Protein AF-A0A392MZT5-F1 (afdb_monomer)

InterPro domains:
  IPR001944 Glycoside hydrolase, family 35 [PR00742] (22-37)
  IPR001944 Glycoside hydrolase, family 35 [PR00742] (59-74)
  IPR001944 Glycoside hydrolase, family 35 [PR00742] (79-95)
  IPR001944 Glycoside hydrolase, family 35 [PTHR23421] (1-133)
  IPR017853 Glycoside hydrolase superfamily [SSF51445] (4-116)
  IPR031330 Glycoside hydrolase 35, catalytic domain [PF01301] (1-111)

Foldseek 3Di:
DDADADCACLPPDDPDPPDAHEYAENQQWDFAFQVGDGTGDDLVSSLVRVVSNLLQRHDYHQYPPQAQAAQDDDPRDDVRGDRARQSNHCQGNVRHGDPPNVVVVVVSVVVCVVCVVVSVPDHRDDDDPDPVPPDPPDD

Structure (mmCIF, N/CA/C/O backbone):
data_AF-A0A392MZT5-F1
#
_entry.id   AF-A0A392MZT5-F1
#
loop_
_atom_site.group_PDB
_atom_site.id
_atom_site.type_symbol
_atom_site.label_atom_id
_atom_site.label_alt_id
_atom_site.label_comp_id
_atom_site.label_asym_id
_atom_site.label_entity_id
_atom_site.label_seq_id
_atom_site.pdbx_PDB_ins_code
_atom_site.Cartn_x
_atom_site.Cartn_y
_atom_site.Cartn_z
_atom_site.occupancy
_atom_site.B_iso_or_equiv
_atom_site.auth_seq_id
_atom_site.auth_comp_id
_atom_site.auth_asym_id
_atom_site.auth_atom_id
_atom_site.pdbx_PDB_model_num
ATOM 1 N N . ILE A 1 1 ? -17.662 7.335 -0.621 1.00 93.75 1 ILE A N 1
ATOM 2 C CA . ILE A 1 1 ? -17.019 7.651 0.683 1.00 93.75 1 ILE A CA 1
ATOM 3 C C . ILE A 1 1 ? -15.696 8.334 0.347 1.00 93.75 1 ILE A C 1
ATOM 5 O O . ILE A 1 1 ? -15.072 7.868 -0.593 1.00 93.75 1 ILE A O 1
ATOM 9 N N . ASN A 1 2 ? -15.322 9.461 0.970 1.00 98.12 2 ASN A N 1
ATOM 10 C CA . ASN A 1 2 ? -14.000 10.053 0.711 1.00 98.12 2 ASN A CA 1
ATOM 11 C C . ASN A 1 2 ? -12.936 9.263 1.478 1.00 98.12 2 ASN A C 1
ATOM 13 O O . ASN A 1 2 ? -13.205 8.796 2.584 1.00 98.12 2 ASN A O 1
ATOM 17 N N . THR A 1 3 ? -11.758 9.117 0.885 1.00 98.69 3 THR A N 1
ATOM 18 C CA . THR A 1 3 ? -10.682 8.260 1.391 1.00 98.69 3 THR A CA 1
ATOM 19 C C . THR A 1 3 ? -9.376 9.043 1.482 1.00 98.69 3 THR A C 1
ATOM 21 O O . THR A 1 3 ? -9.321 10.220 1.119 1.00 98.69 3 THR A O 1
ATOM 24 N N . CYS A 1 4 ? -8.338 8.397 2.004 1.00 98.75 4 CYS A N 1
ATOM 25 C CA . CYS A 1 4 ? -7.000 8.959 2.118 1.00 98.75 4 CYS A CA 1
ATOM 26 C C . CYS A 1 4 ? -5.984 8.154 1.307 1.00 98.75 4 CYS A C 1
ATOM 28 O O . CYS A 1 4 ? -6.091 6.930 1.219 1.00 98.75 4 CYS A O 1
ATOM 30 N N . ASN A 1 5 ? -4.988 8.857 0.770 1.00 98.81 5 ASN A N 1
ATOM 31 C CA . ASN A 1 5 ? -3.823 8.323 0.072 1.00 98.81 5 ASN A CA 1
ATOM 32 C C . ASN A 1 5 ? -2.563 8.927 0.700 1.00 98.81 5 ASN A C 1
ATOM 34 O O . ASN A 1 5 ? -2.585 10.087 1.119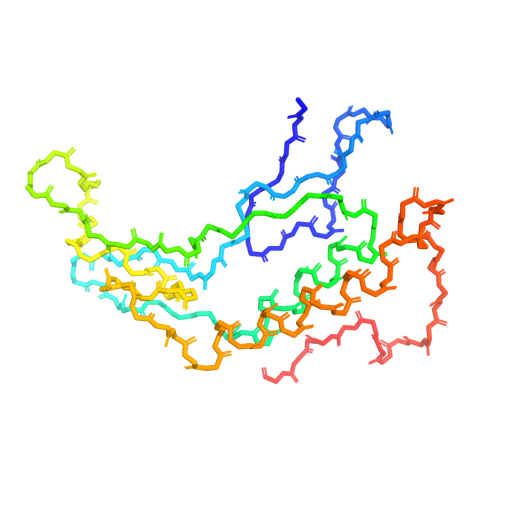 1.00 98.81 5 ASN A O 1
ATOM 38 N N . GLY A 1 6 ? -1.470 8.170 0.756 1.00 98.50 6 GLY A N 1
ATOM 39 C CA . GLY A 1 6 ? -0.200 8.684 1.258 1.00 98.50 6 GLY A CA 1
ATOM 40 C C . GLY A 1 6 ? 0.669 7.635 1.938 1.00 98.50 6 GLY A C 1
ATOM 41 O O . GLY A 1 6 ? 0.339 6.451 2.002 1.00 98.50 6 GLY A O 1
ATOM 42 N N . PHE A 1 7 ? 1.778 8.089 2.521 1.00 98.56 7 PHE A N 1
ATOM 43 C CA . PHE A 1 7 ? 2.593 7.256 3.411 1.00 98.56 7 PHE A CA 1
ATOM 44 C C . PHE A 1 7 ? 1.917 7.006 4.766 1.00 98.56 7 PHE A C 1
ATOM 46 O O . PHE A 1 7 ? 2.139 5.953 5.369 1.00 98.56 7 PHE A O 1
ATOM 53 N N . TYR A 1 8 ? 1.086 7.952 5.215 1.00 98.62 8 TYR A N 1
ATOM 54 C CA . TYR A 1 8 ? 0.388 7.948 6.498 1.00 98.62 8 TYR A CA 1
ATOM 55 C C . TYR A 1 8 ? -1.018 8.532 6.343 1.00 98.62 8 TYR A C 1
ATOM 57 O O . TYR A 1 8 ? -1.176 9.614 5.783 1.00 98.62 8 TYR A O 1
ATOM 65 N N . CYS A 1 9 ? -2.020 7.851 6.901 1.00 98.31 9 CYS A N 1
ATOM 66 C CA . CYS A 1 9 ? -3.414 8.310 6.929 1.00 98.31 9 CYS A CA 1
ATOM 67 C C . CYS A 1 9 ? -4.042 8.231 8.331 1.00 98.31 9 CYS A C 1
ATOM 69 O O . CYS A 1 9 ? -5.256 8.317 8.477 1.00 98.31 9 CYS A O 1
ATOM 71 N N . ASP A 1 10 ? -3.238 8.091 9.388 1.00 96.31 10 ASP A N 1
ATOM 72 C CA . ASP A 1 10 ? -3.710 7.903 10.769 1.00 96.31 10 ASP A CA 1
ATOM 73 C C . ASP A 1 10 ? -4.443 9.119 11.365 1.00 96.31 10 ASP A C 1
ATOM 75 O O . ASP A 1 10 ? -5.123 9.004 12.383 1.00 96.31 10 ASP A O 1
ATOM 79 N N . LYS A 1 11 ? -4.295 10.290 10.738 1.00 96.50 11 LYS A N 1
ATOM 80 C CA . LYS A 1 11 ? -4.979 11.539 11.110 1.00 96.50 11 LYS A CA 1
ATOM 81 C C . LYS A 1 11 ? -6.169 11.873 10.209 1.00 96.50 11 LYS A C 1
ATOM 83 O O . LYS A 1 11 ? -6.823 12.888 10.433 1.00 96.50 11 LYS A O 1
ATOM 88 N N . PHE A 1 12 ? -6.417 11.080 9.169 1.00 97.75 12 PHE A N 1
ATOM 89 C CA . PHE A 1 12 ? -7.521 11.326 8.253 1.00 97.75 12 PHE A CA 1
ATOM 90 C C . PHE A 1 12 ? -8.861 11.050 8.935 1.00 97.75 12 PHE A C 1
ATOM 92 O O . PHE A 1 12 ? -9.022 10.047 9.628 1.00 97.75 12 PHE A O 1
ATOM 99 N N . THR A 1 13 ? -9.839 11.916 8.682 1.00 96.88 13 THR A N 1
ATOM 100 C CA . THR A 1 13 ? -11.232 11.716 9.078 1.00 96.88 13 THR A CA 1
ATOM 101 C C . THR A 1 13 ? -12.138 11.844 7.851 1.00 96.88 13 THR A C 1
ATOM 103 O O . THR A 1 13 ? -11.928 12.716 6.998 1.00 96.88 13 THR A O 1
ATOM 106 N N . PRO A 1 14 ? -13.147 10.969 7.703 1.00 97.75 14 PRO A N 1
ATOM 107 C CA . PRO A 1 14 ? -14.083 11.064 6.596 1.00 97.75 14 PRO A CA 1
ATOM 108 C C . PRO A 1 14 ? -14.941 12.325 6.733 1.00 97.75 14 PRO A C 1
ATOM 110 O O . PRO A 1 14 ? -15.154 12.860 7.818 1.00 97.75 14 PRO A O 1
ATOM 113 N N . ASN A 1 15 ? -15.501 12.796 5.621 1.00 97.94 15 ASN A N 1
ATOM 114 C CA . ASN A 1 15 ? -16.233 14.064 5.583 1.00 97.94 15 ASN A CA 1
ATOM 115 C C . ASN A 1 15 ? -17.594 14.038 6.303 1.00 97.94 15 ASN A C 1
ATOM 117 O O . ASN A 1 15 ? -18.302 15.047 6.317 1.00 97.94 15 ASN A O 1
ATOM 121 N N . ARG A 1 16 ? -17.991 12.886 6.858 1.00 97.94 16 ARG A N 1
ATOM 122 C CA . ARG A 1 16 ? -19.204 12.683 7.656 1.00 97.94 16 ARG A CA 1
ATOM 123 C C . ARG A 1 16 ? -18.938 11.612 8.726 1.00 97.94 16 ARG A C 1
ATOM 125 O O . ARG A 1 16 ? -18.287 10.623 8.397 1.00 97.94 16 ARG A O 1
ATOM 132 N N . PRO A 1 17 ? -19.491 11.750 9.946 1.00 95.75 17 PRO A N 1
ATOM 133 C CA . PRO A 1 17 ? -19.194 10.859 11.076 1.00 95.75 17 PRO A CA 1
ATOM 134 C C . PRO A 1 17 ? -19.729 9.427 10.918 1.00 95.75 17 PRO A C 1
ATOM 136 O O . PRO A 1 17 ? -19.217 8.514 11.544 1.00 95.75 17 PRO A O 1
ATOM 139 N N . TYR A 1 18 ? -20.733 9.207 10.066 1.00 96.25 18 TYR A N 1
ATOM 140 C CA . TYR A 1 18 ? -21.310 7.882 9.794 1.00 96.25 18 TYR A CA 1
ATOM 141 C C . TYR A 1 18 ? -20.598 7.119 8.662 1.00 96.25 18 TYR A C 1
ATOM 143 O O . TYR A 1 18 ? -21.083 6.084 8.209 1.00 96.25 18 TYR A O 1
ATOM 151 N N . LYS A 1 19 ? -19.498 7.658 8.122 1.00 98.12 19 LYS A N 1
ATOM 152 C CA . LYS A 1 19 ? -18.705 6.998 7.078 1.00 98.12 19 LYS A CA 1
ATOM 153 C C . LYS A 1 19 ? -17.480 6.331 7.708 1.00 98.12 19 LYS A C 1
ATOM 155 O O . LYS A 1 19 ? -16.907 6.907 8.626 1.00 98.12 19 LYS A O 1
ATOM 160 N N . PRO A 1 20 ? -17.037 5.174 7.193 1.00 97.62 20 PRO A N 1
ATOM 161 C CA . PRO A 1 20 ? -15.819 4.537 7.672 1.00 97.62 20 PRO A CA 1
ATOM 162 C C . PRO A 1 20 ? -14.567 5.316 7.248 1.00 97.62 20 PRO A C 1
ATOM 164 O O . PRO A 1 20 ? -14.526 5.931 6.178 1.00 97.62 20 PRO A O 1
ATOM 167 N N . THR A 1 21 ? -13.519 5.234 8.066 1.00 98.06 21 THR A N 1
ATOM 168 C CA . THR A 1 21 ? -12.179 5.738 7.741 1.00 98.06 21 THR A CA 1
ATOM 169 C C . THR A 1 21 ? -11.445 4.719 6.866 1.00 98.06 21 THR A C 1
ATOM 171 O O . THR A 1 21 ? -11.168 3.601 7.307 1.00 98.06 21 THR A O 1
ATOM 174 N N . MET A 1 22 ? -11.120 5.103 5.628 1.00 98.69 22 MET A N 1
ATOM 175 C CA . MET A 1 22 ? -10.536 4.218 4.611 1.00 98.69 22 MET A CA 1
ATOM 176 C C . MET A 1 22 ? -9.254 4.808 4.007 1.00 98.69 22 MET A C 1
ATOM 178 O O . MET A 1 22 ? -9.228 5.975 3.608 1.00 98.69 22 MET A O 1
ATOM 182 N N . TRP A 1 23 ? -8.219 3.977 3.888 1.00 98.81 23 TRP A N 1
ATOM 183 C CA . TRP A 1 23 ? -6.929 4.295 3.279 1.00 98.81 23 TRP A CA 1
ATOM 184 C C . TRP A 1 23 ? -6.770 3.517 1.967 1.00 98.81 23 TRP A C 1
ATOM 186 O O . TRP A 1 23 ? -6.523 2.312 1.964 1.00 98.81 23 TRP A O 1
ATOM 196 N N . THR A 1 24 ? -6.965 4.206 0.844 1.00 98.88 24 THR A N 1
ATOM 197 C CA . THR A 1 24 ? -6.999 3.604 -0.498 1.00 98.88 24 THR A CA 1
ATOM 198 C C . THR A 1 24 ? -5.621 3.386 -1.105 1.00 98.88 24 THR A C 1
ATOM 200 O O . THR A 1 24 ? -5.460 2.473 -1.909 1.00 98.88 24 THR A O 1
ATOM 203 N N . GLU A 1 25 ? -4.618 4.159 -0.692 1.00 98.88 25 GLU A N 1
ATOM 204 C CA . GLU A 1 25 ? -3.245 4.000 -1.173 1.00 98.88 25 GLU A CA 1
ATOM 205 C C . GLU A 1 25 ? -2.235 4.149 -0.036 1.00 98.88 25 GLU A C 1
ATOM 207 O O . GLU A 1 25 ? -1.734 5.243 0.240 1.00 98.88 25 GLU A O 1
ATOM 212 N N . ALA A 1 26 ? -1.934 3.041 0.637 1.00 98.81 26 ALA A N 1
ATOM 213 C CA . ALA A 1 26 ? -0.802 2.925 1.546 1.00 98.81 26 ALA A CA 1
ATOM 214 C C . ALA A 1 26 ? 0.465 2.703 0.727 1.00 98.81 26 ALA A C 1
ATOM 216 O O . ALA A 1 26 ? 0.763 1.572 0.331 1.00 98.81 26 ALA A O 1
ATOM 217 N N . TRP A 1 27 ? 1.182 3.794 0.444 1.00 98.81 27 TRP A N 1
ATOM 218 C CA . TRP A 1 27 ? 2.306 3.767 -0.488 1.00 98.81 27 TRP A CA 1
ATOM 219 C C . TRP A 1 27 ? 3.426 2.840 -0.005 1.00 98.81 27 TRP A C 1
ATOM 221 O O . TRP A 1 27 ? 4.082 3.122 0.997 1.00 98.81 27 TRP A O 1
ATOM 231 N N . SER A 1 28 ? 3.660 1.720 -0.690 1.00 98.38 28 SER A N 1
ATOM 232 C CA . SER A 1 28 ? 4.670 0.721 -0.297 1.00 98.38 28 SER A CA 1
ATOM 233 C C . SER A 1 28 ? 6.106 1.138 -0.617 1.00 98.38 28 SER A C 1
ATOM 235 O O . SER A 1 28 ? 7.037 0.479 -0.153 1.00 98.38 28 SER A O 1
ATOM 237 N N . GLY A 1 29 ? 6.257 2.207 -1.397 1.00 98.06 29 GLY A N 1
ATOM 238 C CA . GLY A 1 29 ? 7.481 2.766 -1.955 1.00 98.06 29 GLY A CA 1
ATOM 239 C C . GLY A 1 29 ? 7.117 3.934 -2.873 1.00 98.06 29 GLY A C 1
ATOM 240 O O . GLY A 1 29 ? 6.203 4.697 -2.548 1.00 98.06 29 GLY A O 1
ATOM 241 N N . TRP A 1 30 ? 7.812 4.066 -4.001 1.00 98.44 30 TRP A N 1
ATOM 242 C CA . TRP A 1 30 ? 7.522 5.071 -5.027 1.00 98.44 30 TRP A CA 1
ATOM 243 C C . TRP A 1 30 ? 7.849 4.528 -6.421 1.00 98.44 30 TRP A C 1
ATOM 245 O O . TRP A 1 30 ? 8.635 3.585 -6.547 1.00 98.44 30 TRP A O 1
ATOM 255 N N . PHE A 1 31 ? 7.268 5.117 -7.468 1.00 97.12 31 PHE A N 1
ATOM 256 C CA . PHE A 1 31 ? 7.614 4.757 -8.843 1.00 97.12 31 PHE A CA 1
ATOM 257 C C . PHE A 1 31 ? 9.047 5.191 -9.168 1.00 97.12 31 PHE A C 1
ATOM 259 O O . PHE A 1 31 ? 9.586 6.104 -8.547 1.00 97.12 31 PHE A O 1
ATOM 266 N N . THR A 1 32 ? 9.672 4.518 -10.133 1.00 97.88 32 THR A N 1
ATOM 267 C CA . THR A 1 32 ? 11.012 4.886 -10.609 1.00 97.88 32 THR A CA 1
ATOM 268 C C . THR A 1 32 ? 10.888 5.723 -11.875 1.00 97.88 32 THR A C 1
ATOM 270 O O . THR A 1 32 ? 10.076 5.420 -12.748 1.00 97.88 32 THR A O 1
ATOM 273 N N . GLU A 1 33 ? 11.701 6.766 -11.980 1.00 97.56 33 GLU A N 1
ATOM 274 C CA . GLU A 1 33 ? 11.807 7.620 -13.163 1.00 97.56 33 GLU A CA 1
ATOM 275 C C . GLU A 1 33 ? 13.073 7.276 -13.952 1.00 97.56 33 GLU A C 1
ATOM 277 O O . GLU A 1 33 ? 14.089 6.873 -13.380 1.00 97.56 33 GLU A O 1
ATOM 282 N N . PHE A 1 34 ? 13.052 7.460 -15.272 1.00 97.94 34 PHE A N 1
ATOM 283 C CA . PHE A 1 34 ? 14.268 7.374 -16.076 1.00 97.94 34 PHE A CA 1
ATOM 284 C C . PHE A 1 34 ? 15.271 8.450 -15.636 1.00 97.94 34 PHE A C 1
ATOM 286 O O . PHE A 1 34 ? 14.977 9.641 -15.680 1.00 97.94 34 PHE A O 1
ATOM 293 N N . GLY A 1 35 ? 16.466 8.019 -15.220 1.00 97.00 35 GLY A N 1
ATOM 294 C CA . GLY A 1 35 ? 17.497 8.895 -14.651 1.00 97.00 35 GLY A CA 1
ATOM 295 C C . GLY A 1 35 ? 17.340 9.174 -13.149 1.00 97.00 35 GLY A C 1
ATOM 296 O O . GLY A 1 35 ? 18.225 9.794 -12.563 1.00 97.00 35 GLY A O 1
ATOM 297 N N . GLY A 1 36 ? 16.259 8.698 -12.523 1.00 96.12 36 GLY A N 1
ATOM 298 C CA . GLY A 1 36 ? 16.026 8.783 -11.082 1.00 96.12 36 GLY A CA 1
ATOM 299 C C . GLY A 1 36 ? 16.549 7.563 -10.306 1.00 96.12 36 GLY A C 1
ATOM 300 O O . GLY A 1 36 ? 16.916 6.544 -10.899 1.00 96.12 36 GLY A O 1
ATOM 301 N N . PRO A 1 37 ? 16.595 7.642 -8.963 1.00 95.38 37 PRO A N 1
ATOM 302 C CA . PRO A 1 37 ? 16.960 6.513 -8.118 1.00 95.38 37 PRO A CA 1
ATOM 303 C C . PRO A 1 37 ? 15.798 5.523 -7.959 1.00 95.38 37 PRO A C 1
ATOM 305 O O . PRO A 1 37 ? 14.627 5.862 -8.116 1.00 95.38 37 PRO A O 1
ATOM 308 N N . THR A 1 38 ? 16.109 4.300 -7.531 1.00 92.94 38 THR A N 1
ATOM 309 C CA . THR A 1 38 ? 15.085 3.376 -7.027 1.00 92.94 38 THR A CA 1
ATOM 310 C C . THR A 1 38 ? 14.720 3.742 -5.590 1.00 92.94 38 THR A C 1
ATOM 312 O O . THR A 1 38 ? 15.549 3.647 -4.681 1.00 92.94 38 THR A O 1
ATOM 315 N N . HIS A 1 39 ? 13.466 4.125 -5.367 1.00 94.88 39 HIS A N 1
ATOM 316 C CA . HIS A 1 39 ? 12.953 4.452 -4.040 1.00 94.88 39 HIS A CA 1
ATOM 317 C C . HIS A 1 39 ? 12.588 3.189 -3.257 1.00 94.88 39 HIS A C 1
ATOM 319 O O . HIS A 1 39 ? 11.965 2.274 -3.790 1.00 94.88 39 HIS A O 1
ATOM 325 N N . LYS A 1 40 ? 12.933 3.154 -1.968 1.00 96.50 40 LYS A N 1
ATOM 326 C CA . LYS A 1 40 ? 12.559 2.069 -1.054 1.00 96.50 40 LYS A CA 1
ATOM 327 C C . LYS A 1 40 ? 11.879 2.628 0.186 1.00 96.50 40 LYS A C 1
ATOM 329 O O . LYS A 1 40 ? 12.258 3.692 0.672 1.00 96.50 40 LYS A O 1
ATOM 334 N N . ARG A 1 41 ? 10.911 1.887 0.722 1.00 98.25 41 ARG A N 1
ATOM 335 C CA . ARG A 1 41 ? 10.269 2.171 2.013 1.00 98.25 41 ARG A CA 1
ATOM 336 C C . ARG A 1 41 ? 10.535 1.006 2.966 1.00 98.25 41 ARG A C 1
ATOM 338 O O . ARG A 1 41 ? 10.141 -0.123 2.652 1.00 98.25 41 ARG A O 1
ATOM 345 N N . PRO A 1 42 ? 11.159 1.242 4.133 1.00 98.50 42 PRO A N 1
ATOM 346 C CA . PRO A 1 42 ? 11.357 0.200 5.134 1.00 98.50 42 PRO A CA 1
ATOM 347 C C . PRO A 1 42 ? 10.032 -0.456 5.529 1.00 98.50 42 PRO A C 1
ATOM 349 O O . PRO A 1 42 ? 9.025 0.225 5.736 1.00 98.50 42 PRO A O 1
ATOM 352 N N . VAL A 1 43 ? 10.013 -1.785 5.661 1.00 98.69 43 VAL A N 1
ATOM 353 C CA . VAL A 1 43 ? 8.772 -2.482 6.034 1.00 98.69 43 VAL A CA 1
ATOM 354 C C . VAL A 1 43 ? 8.324 -2.138 7.453 1.00 98.69 43 VAL A C 1
ATOM 356 O O . VAL A 1 43 ? 7.129 -2.111 7.717 1.00 98.69 43 VAL A O 1
ATOM 359 N N . GLN A 1 44 ? 9.261 -1.818 8.343 1.00 98.50 44 GLN A N 1
ATOM 360 C CA . GLN A 1 44 ? 8.978 -1.394 9.710 1.00 98.50 44 GLN A CA 1
ATOM 361 C C . GLN A 1 44 ? 8.151 -0.102 9.723 1.00 98.50 44 GLN A C 1
ATOM 363 O O . GLN A 1 44 ? 7.178 -0.008 10.464 1.00 98.50 44 GLN A O 1
ATOM 368 N N . ASP A 1 45 ? 8.491 0.856 8.854 1.00 98.69 45 ASP A N 1
ATOM 369 C CA . ASP A 1 45 ? 7.751 2.111 8.694 1.00 98.69 45 ASP A CA 1
ATOM 370 C C . ASP A 1 45 ? 6.347 1.868 8.117 1.00 98.69 45 ASP A C 1
ATOM 372 O O . ASP A 1 45 ? 5.355 2.349 8.663 1.00 98.69 45 ASP A O 1
ATOM 376 N N . LEU A 1 46 ? 6.239 1.056 7.058 1.00 98.75 46 LEU A N 1
ATOM 377 C CA . LEU A 1 46 ? 4.945 0.702 6.468 1.00 98.75 46 LEU A CA 1
ATOM 378 C C . LEU A 1 46 ? 4.041 -0.034 7.470 1.00 98.75 46 LEU A C 1
ATOM 380 O O . LEU A 1 46 ? 2.871 0.314 7.617 1.00 98.75 46 LEU A O 1
ATOM 384 N N . ALA A 1 47 ? 4.578 -1.026 8.182 1.00 98.81 47 ALA A N 1
ATOM 385 C CA . ALA A 1 47 ? 3.845 -1.778 9.194 1.00 98.81 47 ALA A CA 1
ATOM 386 C C . ALA A 1 47 ? 3.411 -0.882 10.360 1.00 98.81 47 ALA A C 1
ATOM 388 O O . ALA A 1 47 ? 2.265 -0.972 10.802 1.00 98.81 47 ALA A O 1
ATOM 389 N N . PHE A 1 48 ? 4.284 0.024 10.810 1.00 98.62 48 PHE A N 1
ATOM 390 C CA . PHE A 1 48 ? 3.953 1.022 11.822 1.00 98.62 48 PHE A CA 1
ATOM 391 C C . PHE A 1 48 ? 2.805 1.929 11.367 1.00 98.62 48 PHE A C 1
ATOM 393 O O . PHE A 1 48 ? 1.841 2.115 12.109 1.00 98.62 48 PHE A O 1
ATOM 400 N N . ALA A 1 49 ? 2.864 2.455 10.142 1.00 98.69 49 ALA A N 1
ATOM 401 C CA . ALA A 1 49 ? 1.824 3.326 9.609 1.00 98.69 49 ALA A CA 1
ATOM 402 C C . ALA A 1 49 ? 0.463 2.609 9.521 1.00 98.69 49 ALA A C 1
ATOM 404 O O . ALA A 1 49 ? -0.555 3.168 9.934 1.00 98.69 49 ALA A O 1
ATOM 405 N N . VAL A 1 50 ? 0.444 1.353 9.057 1.00 98.75 50 VAL A N 1
ATOM 406 C CA . VAL A 1 50 ? -0.773 0.525 8.999 1.00 98.75 50 VAL A CA 1
ATOM 407 C C . VAL A 1 50 ? -1.313 0.223 10.398 1.00 98.75 50 VAL A C 1
ATOM 409 O O . VAL A 1 50 ? -2.496 0.446 10.652 1.00 98.75 50 VAL A O 1
ATOM 412 N N . ALA A 1 51 ? -0.467 -0.213 11.334 1.00 98.38 51 ALA A N 1
ATOM 413 C CA . ALA A 1 51 ? -0.880 -0.486 12.710 1.00 98.38 51 ALA A CA 1
ATOM 414 C C . ALA A 1 51 ? -1.445 0.771 13.394 1.00 98.38 51 ALA A C 1
ATOM 416 O O . ALA A 1 51 ? -2.479 0.720 14.062 1.00 98.38 51 ALA A O 1
ATOM 417 N N . ARG A 1 52 ? -0.811 1.928 13.180 1.00 97.56 52 ARG A N 1
ATOM 418 C CA . ARG A 1 52 ? -1.257 3.216 13.720 1.00 97.56 52 ARG A CA 1
ATOM 419 C C . ARG A 1 52 ? -2.593 3.669 13.128 1.00 97.56 52 ARG A C 1
ATOM 421 O O . ARG A 1 52 ? -3.409 4.234 13.847 1.00 97.56 52 ARG A O 1
ATOM 428 N N . PHE A 1 53 ? -2.829 3.410 11.844 1.00 98.25 53 PHE A N 1
ATOM 429 C CA . PHE A 1 53 ? -4.116 3.676 11.204 1.00 98.25 53 PHE A CA 1
ATOM 430 C C . PHE A 1 53 ? -5.228 2.777 11.768 1.00 98.25 53 PHE A C 1
ATOM 432 O O . PHE A 1 53 ? -6.268 3.282 12.186 1.00 98.25 53 PHE A O 1
ATOM 439 N N . VAL A 1 54 ? -4.993 1.463 11.850 1.00 98.00 54 VAL A N 1
ATOM 440 C CA . VAL A 1 54 ? -5.981 0.490 12.354 1.00 98.00 54 VAL A CA 1
ATOM 441 C C . VAL A 1 54 ? -6.334 0.754 13.819 1.00 98.00 54 VAL A C 1
ATOM 443 O O . VAL A 1 54 ? -7.507 0.815 14.173 1.00 98.00 54 VAL A O 1
ATOM 446 N N . THR A 1 55 ? -5.338 1.001 14.673 1.00 94.88 55 THR A N 1
ATOM 447 C CA . THR A 1 55 ? -5.554 1.280 16.109 1.00 94.88 55 THR A CA 1
ATOM 448 C C . THR A 1 55 ? -6.316 2.584 16.375 1.00 94.88 55 THR A C 1
ATOM 450 O O . THR A 1 55 ? -6.818 2.783 17.477 1.00 94.88 55 THR A O 1
ATOM 453 N N . ARG A 1 56 ? -6.446 3.463 15.373 1.00 94.50 56 ARG A N 1
ATOM 454 C CA . ARG A 1 56 ? -7.230 4.709 15.427 1.00 94.50 56 ARG A CA 1
ATOM 455 C C . ARG A 1 56 ? -8.609 4.594 14.767 1.00 94.50 56 ARG A C 1
ATOM 457 O O . ARG A 1 56 ? -9.221 5.613 14.462 1.00 94.50 56 ARG A O 1
ATOM 464 N N . GLY A 1 57 ? -9.104 3.375 14.552 1.00 95.50 57 GLY A N 1
ATOM 465 C CA . GLY A 1 57 ? -10.425 3.127 13.959 1.00 95.50 57 GLY A CA 1
ATOM 466 C C . GLY A 1 57 ? -10.418 3.078 12.429 1.00 95.50 57 GLY A C 1
ATOM 467 O O . GLY A 1 57 ? -11.469 3.123 11.789 1.00 95.50 57 GLY A O 1
ATOM 468 N N . GLY A 1 58 ? -9.238 2.993 11.814 1.00 97.62 58 GLY A N 1
ATOM 469 C CA . GLY A 1 58 ? -9.107 2.699 10.395 1.00 97.62 58 GLY A CA 1
ATOM 470 C C . GLY A 1 58 ? -9.634 1.299 10.069 1.00 97.62 58 GLY A C 1
ATOM 471 O O . GLY A 1 58 ? -9.219 0.322 10.685 1.00 97.62 58 GLY A O 1
ATOM 472 N N . SER A 1 59 ? -10.532 1.195 9.086 1.00 97.31 59 SER A N 1
ATOM 473 C CA . SER A 1 59 ? -11.267 -0.052 8.784 1.00 97.31 59 SER A CA 1
ATOM 474 C C . SER A 1 59 ? -10.984 -0.629 7.395 1.00 97.31 59 SER A C 1
ATOM 476 O O . SER A 1 59 ? -11.408 -1.737 7.083 1.00 97.31 59 SER A O 1
ATOM 478 N N . PHE A 1 60 ? -10.236 0.096 6.561 1.00 98.56 60 PHE A N 1
ATOM 479 C CA . PHE A 1 60 ? -9.806 -0.357 5.241 1.00 98.56 60 PHE A CA 1
ATOM 480 C C . PHE A 1 60 ? -8.414 0.187 4.929 1.00 98.56 60 PHE A C 1
ATOM 482 O O . PHE A 1 60 ? -8.195 1.394 5.043 1.00 98.56 60 PHE A O 1
ATOM 489 N N . VAL A 1 61 ? -7.502 -0.684 4.501 1.00 98.69 61 VAL A N 1
ATOM 490 C CA . VAL A 1 61 ? -6.156 -0.324 4.038 1.00 98.69 61 VAL A CA 1
ATOM 491 C C . VAL A 1 61 ? -5.856 -1.104 2.767 1.00 98.69 61 VAL A C 1
ATOM 493 O O . VAL A 1 61 ? -6.005 -2.324 2.747 1.00 98.69 61 VAL A O 1
ATOM 496 N N . ASN A 1 62 ? -5.399 -0.413 1.729 1.00 98.88 62 ASN A N 1
ATOM 497 C CA . ASN A 1 62 ? -4.925 -1.023 0.493 1.00 98.88 62 ASN A CA 1
ATOM 498 C C . ASN A 1 62 ? -3.473 -0.618 0.217 1.00 98.88 62 ASN A C 1
ATOM 500 O O . ASN A 1 62 ? -3.145 0.566 0.244 1.00 98.88 62 ASN A O 1
ATOM 504 N N . TYR A 1 63 ? -2.607 -1.592 -0.066 1.00 98.94 63 TYR A N 1
ATOM 505 C CA . TYR A 1 63 ? -1.213 -1.329 -0.418 1.00 98.94 63 TYR A CA 1
ATOM 506 C C . TYR A 1 63 ? -1.111 -0.879 -1.870 1.00 98.94 63 TYR A C 1
ATOM 508 O O . TYR A 1 63 ? -1.418 -1.643 -2.785 1.00 98.94 63 TYR A O 1
ATOM 516 N N . TYR A 1 64 ? -0.619 0.339 -2.072 1.00 98.81 64 TYR A N 1
ATOM 517 C CA . TYR A 1 64 ? -0.269 0.850 -3.390 1.00 98.81 64 TYR A CA 1
ATOM 518 C C . TYR A 1 64 ? 1.265 0.905 -3.476 1.00 98.81 64 TYR A C 1
ATOM 520 O O . TYR A 1 64 ? 1.880 1.821 -2.951 1.00 98.81 64 TYR A O 1
ATOM 528 N N . MET A 1 65 ? 1.961 -0.099 -3.991 1.00 98.81 65 MET A N 1
ATOM 529 C CA . MET A 1 65 ? 1.455 -1.299 -4.656 1.00 98.81 65 MET A CA 1
ATOM 530 C C . MET A 1 65 ? 1.699 -2.548 -3.811 1.00 98.81 65 MET A C 1
ATOM 532 O O . MET A 1 65 ? 2.708 -2.671 -3.121 1.00 98.81 65 MET A O 1
ATOM 536 N N . TYR A 1 66 ? 0.782 -3.512 -3.882 1.00 98.81 66 TYR A N 1
ATOM 537 C CA . TYR A 1 66 ? 1.051 -4.863 -3.383 1.00 98.81 66 TYR A CA 1
ATOM 538 C C . TYR A 1 66 ? 1.928 -5.667 -4.361 1.00 98.81 66 TYR A C 1
ATOM 540 O O . TYR A 1 66 ? 2.834 -6.388 -3.948 1.00 98.81 66 TYR A O 1
ATOM 548 N N . HIS A 1 67 ? 1.681 -5.478 -5.657 1.00 98.88 67 HIS A N 1
ATOM 549 C CA . HIS A 1 67 ? 2.532 -5.867 -6.776 1.00 98.88 67 HIS A CA 1
ATOM 550 C C . HIS A 1 67 ? 2.497 -4.720 -7.783 1.00 98.88 67 HIS A C 1
ATOM 552 O O . HIS A 1 67 ? 1.412 -4.286 -8.170 1.00 98.88 67 HIS A O 1
ATOM 558 N N . GLY A 1 68 ? 3.665 -4.199 -8.141 1.00 98.56 68 GLY A N 1
ATOM 559 C CA . GLY A 1 68 ? 3.773 -3.082 -9.070 1.00 98.56 68 GLY A CA 1
ATOM 560 C C . GLY A 1 68 ? 3.826 -3.522 -10.536 1.00 98.56 68 GLY A C 1
ATOM 561 O O . GLY A 1 68 ? 3.003 -3.089 -11.341 1.00 98.56 68 GLY A O 1
ATOM 562 N N . GLY A 1 69 ? 4.744 -4.437 -10.862 1.00 98.56 69 GLY A N 1
ATOM 563 C CA . GLY A 1 69 ? 4.883 -5.017 -12.201 1.00 98.56 69 GLY A CA 1
ATOM 564 C C . GLY A 1 69 ? 5.663 -4.132 -13.176 1.00 98.56 69 GLY A C 1
ATOM 565 O O . GLY A 1 69 ? 6.599 -3.432 -12.786 1.00 98.56 69 GLY A O 1
ATOM 566 N N . THR A 1 70 ? 5.271 -4.172 -14.450 1.00 98.75 70 THR A N 1
ATOM 567 C CA . THR A 1 70 ? 6.005 -3.551 -15.561 1.00 98.75 70 THR A CA 1
ATOM 568 C C . THR A 1 70 ? 5.061 -2.768 -16.474 1.00 98.75 70 THR A C 1
ATOM 570 O O . THR A 1 70 ? 4.020 -3.263 -16.912 1.00 98.75 70 THR A O 1
ATOM 573 N N . ASN A 1 71 ? 5.465 -1.554 -16.838 1.00 98.56 71 ASN A N 1
ATOM 574 C CA . ASN A 1 71 ? 4.833 -0.732 -17.863 1.00 98.56 71 ASN A CA 1
ATOM 575 C C . ASN A 1 71 ? 5.223 -1.238 -19.262 1.00 98.56 71 ASN A C 1
ATOM 577 O O . ASN A 1 71 ? 6.138 -0.711 -19.895 1.00 98.56 71 ASN A O 1
ATOM 581 N N . PHE A 1 72 ? 4.549 -2.279 -19.754 1.00 98.25 72 PHE A N 1
ATOM 582 C CA . PHE A 1 72 ? 4.854 -2.862 -21.064 1.00 98.25 72 PHE A CA 1
ATOM 583 C C . PHE A 1 72 ? 4.463 -1.967 -22.247 1.00 98.25 72 PHE A C 1
ATOM 585 O O . PHE A 1 72 ? 3.510 -1.184 -22.210 1.00 98.25 72 PHE A O 1
ATOM 592 N N . GLY A 1 73 ? 5.170 -2.160 -23.361 1.00 97.19 73 GLY A N 1
ATOM 593 C CA . GLY A 1 73 ? 4.882 -1.466 -24.608 1.00 97.19 73 GLY A CA 1
ATOM 594 C C . GLY A 1 73 ? 5.161 0.032 -24.504 1.00 97.19 73 GLY A C 1
ATOM 595 O O . GLY A 1 73 ? 6.171 0.450 -23.951 1.00 97.19 73 GLY A O 1
ATOM 596 N N . ARG A 1 74 ? 4.286 0.845 -25.101 1.00 96.31 74 ARG A N 1
ATOM 597 C CA . ARG A 1 74 ? 4.525 2.287 -25.300 1.00 96.31 74 ARG A CA 1
ATOM 598 C C . ARG A 1 74 ? 3.353 3.191 -24.909 1.00 96.31 74 ARG A C 1
ATOM 600 O O . ARG A 1 74 ? 3.349 4.365 -25.257 1.00 96.31 74 ARG A O 1
ATOM 607 N N . THR A 1 75 ? 2.341 2.633 -24.246 1.00 97.19 75 THR A N 1
ATOM 608 C CA . THR A 1 75 ? 1.114 3.348 -23.841 1.00 97.19 75 THR A CA 1
ATOM 609 C C . THR A 1 75 ? 0.725 3.097 -22.382 1.00 97.19 75 THR A C 1
ATOM 611 O O . THR A 1 75 ? -0.353 3.513 -21.975 1.00 97.19 75 THR A O 1
ATOM 614 N N . ALA A 1 76 ? 1.561 2.391 -21.611 1.00 97.06 76 ALA A N 1
ATOM 615 C CA . ALA A 1 76 ? 1.301 2.079 -20.203 1.00 97.06 76 ALA A CA 1
ATOM 616 C C . ALA A 1 76 ? 1.938 3.095 -19.239 1.00 97.06 76 ALA A C 1
ATOM 618 O O . ALA A 1 76 ? 1.290 3.540 -18.298 1.00 97.06 76 ALA A O 1
ATOM 619 N N . GLY A 1 77 ? 3.202 3.466 -19.474 1.00 93.31 77 GLY A N 1
ATOM 620 C CA . GLY A 1 77 ? 3.947 4.372 -18.597 1.00 93.31 77 GLY A CA 1
ATOM 621 C C . GLY A 1 77 ? 3.521 5.837 -18.725 1.00 93.31 77 GLY A C 1
ATOM 622 O O . GLY A 1 77 ? 3.108 6.293 -19.793 1.00 93.31 77 GLY A O 1
ATOM 623 N N . GLY A 1 78 ? 3.664 6.582 -17.626 1.00 94.62 78 GLY A N 1
ATOM 624 C CA . GLY A 1 78 ? 3.544 8.040 -17.617 1.00 94.62 78 GLY A CA 1
ATOM 625 C C . GLY A 1 78 ? 4.804 8.740 -18.150 1.00 94.62 78 GLY A C 1
ATOM 626 O O . GLY A 1 78 ? 5.818 8.085 -18.406 1.00 94.62 78 GLY A O 1
ATOM 627 N N . PRO A 1 79 ? 4.779 10.077 -18.297 1.00 96.25 79 PRO A N 1
ATOM 628 C CA . PRO A 1 79 ? 5.949 10.851 -18.706 1.00 96.25 79 PRO A CA 1
ATOM 629 C C . PRO A 1 79 ? 7.160 10.538 -17.820 1.00 96.25 79 PRO A C 1
ATOM 631 O O . PRO A 1 79 ? 7.080 10.685 -16.606 1.00 96.25 79 PRO A O 1
ATOM 634 N N . PHE A 1 80 ? 8.262 10.090 -18.431 1.00 96.62 80 PHE A N 1
ATOM 635 C CA . PHE A 1 80 ? 9.518 9.716 -17.760 1.00 96.62 80 PHE A CA 1
ATOM 636 C C . PHE A 1 80 ? 9.437 8.606 -16.698 1.00 96.62 80 PHE A C 1
ATOM 638 O O . PHE A 1 80 ? 10.465 8.264 -16.117 1.00 96.62 80 PHE A O 1
ATOM 645 N N . VAL A 1 81 ? 8.281 7.974 -16.488 1.00 97.88 81 VAL A N 1
ATOM 646 C CA . VAL A 1 81 ? 8.182 6.795 -15.622 1.00 97.88 81 VAL A CA 1
ATOM 647 C C . VAL A 1 81 ? 8.916 5.638 -16.295 1.00 97.88 81 VAL A C 1
ATOM 649 O O . VAL A 1 81 ? 8.714 5.368 -17.480 1.00 97.88 81 VAL A O 1
ATOM 652 N N . ALA A 1 82 ? 9.780 4.963 -15.540 1.00 98.00 82 ALA A N 1
ATOM 653 C CA . ALA A 1 82 ? 10.546 3.832 -16.032 1.00 98.00 82 ALA A CA 1
ATOM 654 C C . ALA A 1 82 ? 9.631 2.672 -16.468 1.00 98.00 82 ALA A C 1
ATOM 656 O O . ALA A 1 82 ? 8.481 2.540 -16.037 1.00 98.00 82 ALA A O 1
ATOM 657 N N . THR A 1 83 ? 10.171 1.784 -17.307 1.00 98.38 83 THR A N 1
ATOM 658 C CA . THR A 1 83 ? 9.497 0.5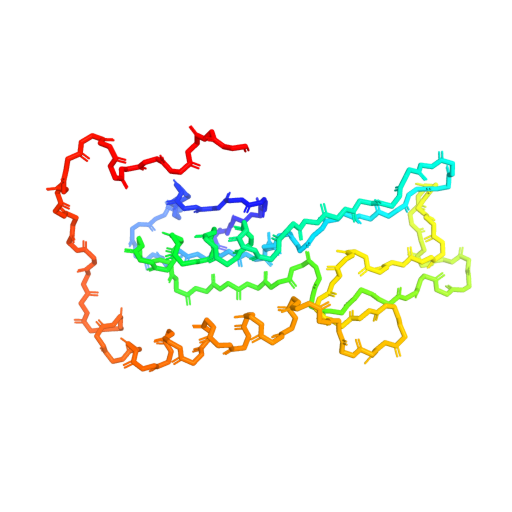29 -17.675 1.00 98.38 83 THR A CA 1
ATOM 659 C C . THR A 1 83 ? 9.184 -0.310 -16.436 1.00 98.38 83 THR A C 1
ATOM 661 O O . THR A 1 83 ? 8.095 -0.865 -16.337 1.00 98.38 83 THR A O 1
ATOM 664 N N . SER A 1 84 ? 10.098 -0.351 -15.463 1.00 98.31 84 SER A N 1
ATOM 665 C CA . SER A 1 84 ? 9.845 -0.993 -14.173 1.00 98.31 84 SER A CA 1
ATOM 666 C C . SER A 1 84 ? 8.854 -0.177 -13.347 1.00 98.31 84 SER A C 1
ATOM 668 O O . SER A 1 84 ? 9.050 1.021 -13.125 1.00 98.31 84 SER A O 1
ATOM 670 N N . TYR A 1 85 ? 7.816 -0.842 -12.845 1.00 98.44 85 TYR A N 1
ATOM 671 C CA . TYR A 1 85 ? 6.874 -0.286 -11.879 1.00 98.44 85 TYR A CA 1
ATOM 672 C C . TYR A 1 85 ? 6.962 -1.008 -10.528 1.00 98.44 85 TYR A C 1
ATOM 674 O O . TYR A 1 85 ? 5.983 -1.053 -9.799 1.00 98.44 85 TYR A O 1
ATOM 682 N N . ASP A 1 86 ? 8.137 -1.545 -10.166 1.00 98.62 86 ASP A N 1
ATOM 683 C CA . ASP A 1 86 ? 8.384 -2.354 -8.955 1.00 98.62 86 ASP A CA 1
ATOM 684 C C . ASP A 1 86 ? 7.809 -1.757 -7.654 1.00 98.62 86 ASP A C 1
ATOM 686 O O . ASP A 1 86 ? 7.284 -2.484 -6.812 1.00 98.62 86 ASP A O 1
ATOM 690 N N . TYR A 1 87 ? 7.890 -0.430 -7.491 1.00 98.62 87 TYR A N 1
ATOM 691 C CA . TYR A 1 87 ? 7.339 0.332 -6.358 1.00 98.62 87 TYR A CA 1
ATOM 692 C C . TYR A 1 87 ? 7.851 -0.103 -4.967 1.00 98.62 87 TYR A C 1
ATOM 694 O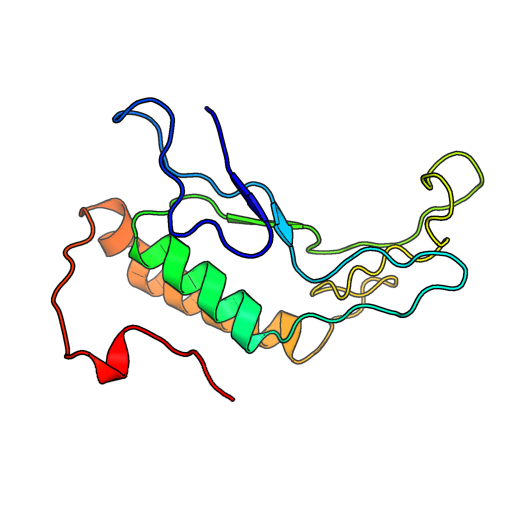 O . TYR A 1 87 ? 7.234 0.210 -3.944 1.00 98.62 87 TYR A O 1
ATOM 702 N N . ASP A 1 88 ? 8.954 -0.863 -4.908 1.00 98.56 88 ASP A N 1
ATOM 703 C CA . ASP A 1 88 ? 9.402 -1.580 -3.709 1.00 98.56 88 ASP A CA 1
ATOM 704 C C . ASP A 1 88 ? 8.258 -2.396 -3.070 1.00 98.56 88 ASP A C 1
ATOM 706 O O . ASP A 1 88 ? 8.102 -2.456 -1.849 1.00 98.56 88 ASP A O 1
ATOM 710 N N . ALA A 1 89 ? 7.393 -2.975 -3.901 1.00 98.75 89 ALA A N 1
ATOM 711 C CA . ALA A 1 89 ? 6.193 -3.673 -3.470 1.00 98.75 89 ALA A CA 1
ATOM 712 C C . ALA A 1 89 ? 6.510 -5.003 -2.738 1.00 98.75 89 ALA A C 1
ATOM 714 O O . ALA A 1 89 ? 7.596 -5.571 -2.892 1.00 98.75 89 ALA A O 1
ATOM 715 N N . PRO A 1 90 ? 5.584 -5.522 -1.903 1.00 98.75 90 PRO A N 1
ATOM 716 C CA . PRO A 1 90 ? 5.705 -6.843 -1.275 1.00 98.75 90 PRO A CA 1
ATOM 717 C C . PRO A 1 90 ? 5.947 -7.998 -2.258 1.00 98.75 90 PRO A C 1
ATOM 719 O O . PRO A 1 90 ? 6.651 -8.948 -1.914 1.00 98.75 90 PRO A O 1
ATOM 722 N N . LEU A 1 91 ? 5.380 -7.920 -3.461 1.00 98.88 91 LEU A N 1
ATOM 723 C CA . LEU A 1 91 ? 5.768 -8.742 -4.603 1.00 98.88 91 LEU A CA 1
ATOM 724 C C . LEU A 1 91 ? 6.532 -7.853 -5.580 1.00 98.88 91 LEU A C 1
ATOM 726 O O . LEU A 1 91 ? 6.007 -6.814 -5.983 1.00 98.88 91 LEU A O 1
ATOM 730 N N . ASP A 1 92 ? 7.753 -8.245 -5.937 1.00 98.62 92 ASP A N 1
ATOM 731 C CA . ASP A 1 92 ? 8.583 -7.448 -6.843 1.00 98.62 92 ASP A CA 1
ATOM 732 C C . ASP A 1 92 ? 8.012 -7.396 -8.271 1.00 98.62 92 ASP A C 1
ATOM 734 O O . ASP A 1 92 ? 6.972 -7.992 -8.568 1.00 98.62 92 ASP A O 1
ATOM 738 N N . GLU A 1 93 ? 8.677 -6.656 -9.158 1.00 98.75 93 GLU A N 1
ATOM 739 C CA . GLU A 1 93 ? 8.315 -6.532 -10.576 1.00 98.75 93 GLU A CA 1
ATOM 740 C C . GLU A 1 93 ? 8.019 -7.877 -11.265 1.00 98.75 93 GLU A C 1
ATOM 742 O O . GLU A 1 93 ? 7.113 -7.953 -12.092 1.00 98.75 93 GLU A O 1
ATOM 747 N N . TYR A 1 94 ? 8.720 -8.947 -10.890 1.00 98.62 94 TYR A N 1
ATOM 748 C CA . TYR A 1 94 ? 8.597 -10.270 -11.506 1.00 98.62 94 TYR A CA 1
ATOM 749 C C . TYR A 1 94 ? 7.612 -11.185 -10.765 1.00 98.62 94 TYR A C 1
ATOM 751 O O . TYR A 1 94 ? 7.456 -12.354 -11.121 1.00 98.62 94 TYR A O 1
ATOM 759 N N . GLY A 1 95 ? 6.947 -10.672 -9.728 1.00 98.56 95 GLY A N 1
ATOM 760 C CA . GLY A 1 95 ? 6.018 -11.427 -8.894 1.00 98.56 95 GLY A CA 1
ATOM 761 C C . GLY A 1 95 ? 6.703 -12.314 -7.851 1.00 98.56 95 GLY A C 1
ATOM 762 O O . GLY A 1 95 ? 6.038 -13.149 -7.233 1.00 98.56 95 GLY A O 1
ATOM 763 N N . LEU A 1 96 ? 8.010 -12.152 -7.623 1.00 98.81 96 LEU A N 1
ATOM 764 C CA . LEU A 1 96 ? 8.713 -12.877 -6.570 1.00 98.81 96 LEU A CA 1
ATOM 765 C C . LEU A 1 96 ? 8.416 -12.253 -5.205 1.00 98.81 96 LEU A C 1
ATOM 767 O O . LEU A 1 96 ? 8.205 -11.048 -5.051 1.00 98.81 96 LEU A O 1
ATOM 771 N N . ILE A 1 97 ? 8.418 -13.098 -4.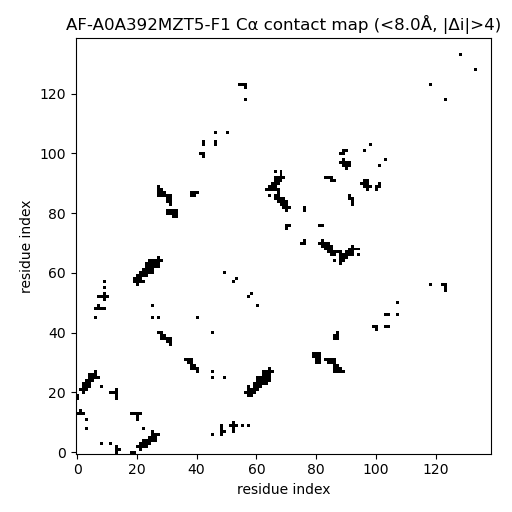175 1.00 98.8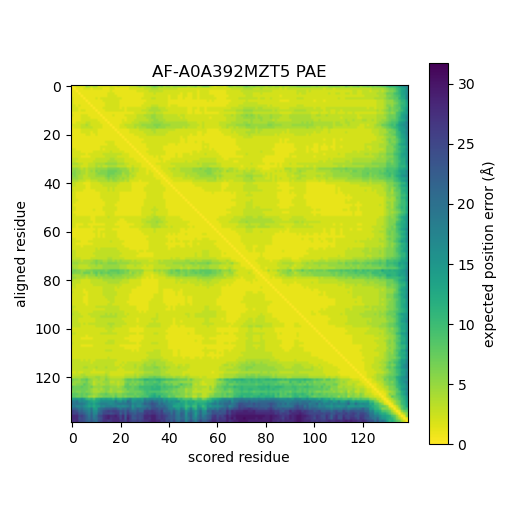1 97 ILE A N 1
ATOM 772 C CA . ILE A 1 97 ? 8.185 -12.669 -2.796 1.00 98.81 97 ILE A CA 1
ATOM 773 C C . ILE A 1 97 ? 9.369 -11.822 -2.319 1.00 98.81 97 ILE A C 1
ATOM 775 O O . ILE A 1 97 ? 10.465 -12.341 -2.098 1.00 98.81 97 ILE A O 1
ATOM 779 N N . ARG A 1 98 ? 9.131 -10.532 -2.058 1.00 98.44 98 ARG A N 1
ATOM 780 C CA . ARG A 1 98 ? 10.146 -9.634 -1.503 1.00 98.44 98 ARG A CA 1
ATOM 781 C C . ARG A 1 98 ? 10.220 -9.775 0.009 1.00 98.44 98 ARG A C 1
ATOM 783 O O . ARG A 1 98 ? 9.353 -9.287 0.738 1.00 98.44 98 ARG A O 1
ATOM 790 N N . GLN A 1 99 ? 11.292 -10.383 0.505 1.00 98.25 99 GLN A N 1
ATOM 791 C CA . GLN A 1 99 ? 11.592 -10.408 1.937 1.00 98.25 99 GLN A CA 1
ATOM 792 C C . GLN A 1 99 ? 12.524 -9.255 2.347 1.00 98.25 99 GLN A C 1
ATOM 794 O O . GLN A 1 99 ? 13.361 -8.832 1.553 1.00 98.25 99 GLN A O 1
ATOM 799 N N . PRO A 1 100 ? 12.378 -8.717 3.573 1.00 98.50 100 PRO A N 1
ATOM 800 C CA . PRO A 1 100 ? 11.431 -9.136 4.615 1.00 98.50 100 PRO A CA 1
ATOM 801 C C . PRO A 1 100 ? 10.014 -8.557 4.447 1.00 98.50 100 PRO A C 1
ATOM 803 O O . PRO A 1 100 ? 9.148 -8.819 5.281 1.00 98.50 100 PRO A O 1
ATOM 806 N N . LYS A 1 101 ? 9.761 -7.743 3.410 1.00 98.75 101 LYS A N 1
ATOM 807 C CA . LYS A 1 101 ? 8.546 -6.923 3.313 1.00 98.75 101 LYS A CA 1
ATOM 808 C C . LYS A 1 101 ? 7.257 -7.748 3.324 1.00 98.75 101 LYS A C 1
ATOM 810 O O . LYS A 1 101 ? 6.388 -7.518 4.162 1.00 98.75 101 LYS A O 1
ATOM 815 N N . TYR A 1 102 ? 7.156 -8.739 2.446 1.00 98.88 102 TYR A N 1
ATOM 816 C CA . TYR A 1 102 ? 6.003 -9.630 2.368 1.00 98.88 102 TYR A CA 1
ATOM 817 C C . TYR A 1 102 ? 5.764 -10.386 3.678 1.00 98.88 102 TYR A C 1
ATOM 819 O O . TYR A 1 102 ? 4.651 -10.380 4.203 1.00 98.88 102 TYR A O 1
ATOM 827 N N . GLY A 1 103 ? 6.806 -11.024 4.224 1.00 98.75 103 GLY A N 1
ATOM 828 C CA . GLY A 1 103 ? 6.693 -11.819 5.444 1.00 98.75 103 GLY A CA 1
ATOM 829 C C . GLY A 1 103 ? 6.274 -10.976 6.643 1.00 98.75 103 GLY A C 1
ATOM 830 O O . GLY A 1 103 ? 5.359 -11.347 7.370 1.00 98.75 103 GLY A O 1
ATOM 831 N N . HIS A 1 104 ? 6.875 -9.802 6.811 1.00 98.81 104 HIS A N 1
ATOM 832 C CA . HIS A 1 104 ? 6.575 -8.926 7.938 1.00 98.81 104 HIS A CA 1
ATOM 833 C C . HIS A 1 104 ? 5.143 -8.365 7.875 1.00 98.81 104 HIS A C 1
ATOM 835 O O . HIS A 1 104 ? 4.438 -8.367 8.883 1.00 98.81 104 HIS A O 1
ATOM 841 N N . LEU A 1 105 ? 4.660 -7.967 6.689 1.00 98.88 105 LEU A N 1
ATOM 842 C CA . LEU A 1 105 ? 3.261 -7.548 6.515 1.00 98.88 105 LEU A CA 1
ATOM 843 C C . LEU A 1 105 ? 2.280 -8.713 6.698 1.00 98.88 105 LEU A C 1
ATOM 845 O O . LEU A 1 105 ? 1.195 -8.523 7.240 1.00 98.88 105 LEU A O 1
ATOM 849 N N . LYS A 1 106 ? 2.650 -9.933 6.293 1.00 98.81 106 LYS A N 1
ATOM 850 C CA . LYS A 1 106 ? 1.844 -11.134 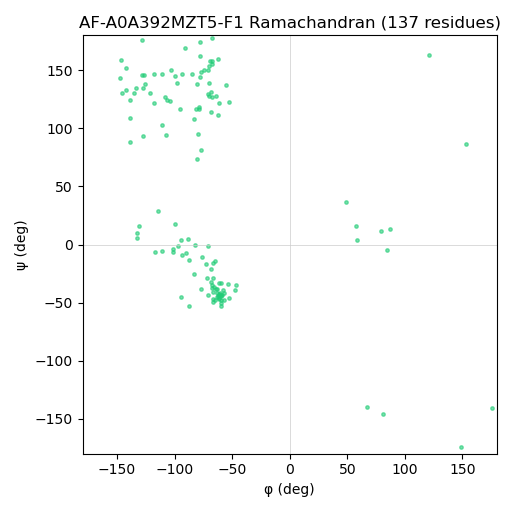6.554 1.00 98.81 106 LYS A CA 1
ATOM 851 C C . LYS A 1 106 ? 1.652 -11.364 8.055 1.00 98.81 106 LYS A C 1
ATOM 853 O O . LYS A 1 106 ? 0.528 -11.632 8.477 1.00 98.81 106 LYS A O 1
ATOM 858 N N . GLU A 1 107 ? 2.706 -11.232 8.857 1.00 98.81 107 GLU A N 1
ATOM 859 C CA . GLU A 1 107 ? 2.590 -11.361 10.315 1.00 98.81 107 GLU A CA 1
ATOM 860 C C . GLU A 1 107 ? 1.774 -10.215 10.937 1.00 98.81 107 GLU A C 1
ATOM 862 O O . GLU A 1 107 ? 0.932 -10.475 11.798 1.00 98.81 107 GLU A O 1
ATOM 867 N N . LEU A 1 108 ? 1.907 -8.977 10.440 1.00 98.75 108 LEU A N 1
ATOM 868 C CA . LEU A 1 108 ? 1.026 -7.868 10.832 1.00 98.75 108 LEU A CA 1
ATOM 869 C C . LEU A 1 108 ? -0.454 -8.194 10.570 1.00 98.75 108 LEU A C 1
ATOM 871 O O . LEU A 1 108 ? -1.290 -8.017 11.454 1.00 98.75 108 LEU A O 1
ATOM 875 N N . HIS A 1 109 ? -0.794 -8.702 9.384 1.00 98.75 109 HIS A N 1
ATOM 876 C CA . HIS A 1 109 ? -2.177 -9.065 9.062 1.00 98.75 109 HIS A CA 1
ATOM 877 C C . HIS A 1 109 ? -2.715 -10.188 9.943 1.00 98.75 109 HIS A C 1
ATOM 879 O O . HIS A 1 109 ? -3.876 -10.135 10.347 1.00 98.75 109 HIS A O 1
ATOM 885 N N . LYS A 1 110 ? -1.889 -11.185 10.284 1.00 98.81 110 LYS A N 1
ATOM 886 C CA . LYS A 1 110 ? -2.277 -12.213 11.260 1.00 98.81 110 LYS A CA 1
ATOM 887 C C . LYS A 1 110 ? -2.600 -11.590 12.617 1.00 98.81 110 LYS A C 1
ATOM 889 O O . LYS A 1 110 ? -3.618 -11.945 13.202 1.00 98.81 110 LYS A O 1
ATOM 894 N N . ALA A 1 111 ? -1.791 -10.640 13.089 1.00 98.56 111 ALA A N 1
ATOM 895 C CA . ALA A 1 111 ? -2.057 -9.922 14.336 1.00 98.56 111 ALA A CA 1
ATOM 896 C C . ALA A 1 111 ? -3.371 -9.127 14.282 1.00 98.56 111 ALA A C 1
ATOM 898 O O . ALA A 1 111 ? -4.197 -9.253 15.184 1.00 98.56 111 ALA A O 1
ATOM 899 N N . ILE A 1 112 ? -3.622 -8.392 13.194 1.00 98.31 112 ILE A N 1
ATOM 900 C CA . ILE A 1 112 ? -4.898 -7.688 12.982 1.00 98.31 112 ILE A CA 1
ATOM 901 C C . ILE A 1 112 ? -6.067 -8.679 12.994 1.00 98.31 112 ILE A C 1
ATOM 903 O O . ILE A 1 112 ? -7.078 -8.425 13.644 1.00 98.31 112 ILE A O 1
ATOM 907 N N . LYS A 1 113 ? -5.925 -9.835 12.333 1.00 98.38 113 LYS A N 1
ATOM 908 C CA . LYS A 1 113 ? -6.973 -10.859 12.280 1.00 98.38 113 LYS A CA 1
ATOM 909 C C . LYS A 1 113 ? -7.281 -11.456 13.653 1.00 98.38 113 LYS A C 1
ATOM 911 O O . LYS A 1 113 ? -8.448 -11.675 13.961 1.00 98.38 113 LYS A O 1
ATOM 916 N N . MET A 1 114 ? -6.268 -11.671 14.495 1.00 98.38 114 MET A N 1
ATOM 917 C CA . MET A 1 114 ? -6.470 -12.106 15.884 1.00 98.38 114 MET A CA 1
ATOM 918 C C . MET A 1 114 ? -7.270 -11.080 16.702 1.00 98.38 114 MET A C 1
ATOM 920 O O . MET A 1 114 ? -8.062 -11.467 17.558 1.00 98.38 114 MET A O 1
ATOM 924 N N . CYS A 1 115 ? -7.111 -9.787 16.407 1.00 97.06 115 CYS A N 1
ATOM 925 C CA . CYS A 1 115 ? -7.817 -8.695 17.079 1.00 97.06 115 CYS A CA 1
ATOM 926 C C . CYS A 1 115 ? -9.157 -8.311 16.422 1.00 97.06 115 CYS A C 1
ATOM 928 O O . CYS A 1 115 ? -9.890 -7.501 16.986 1.00 97.06 115 CYS A O 1
ATOM 930 N N . GLU A 1 116 ? -9.501 -8.869 15.257 1.00 96.56 116 GLU A N 1
ATOM 931 C CA . GLU A 1 116 ? -10.609 -8.407 14.404 1.00 96.56 116 GLU A CA 1
ATOM 932 C C . GLU A 1 116 ? -11.937 -8.303 15.155 1.00 96.56 116 GLU A C 1
ATOM 934 O O .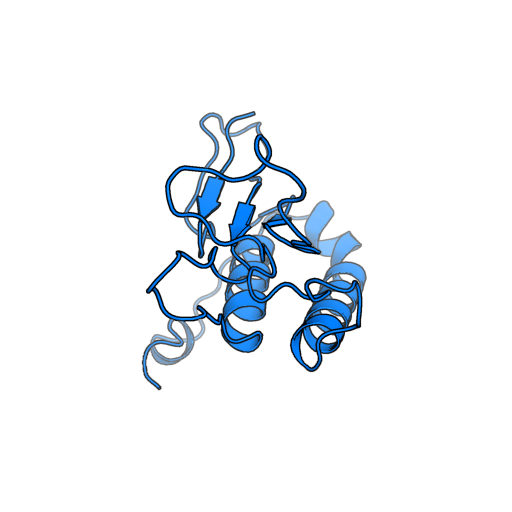 GLU A 1 116 ? -12.604 -7.280 15.064 1.00 96.56 116 GLU A O 1
ATOM 939 N N . ARG A 1 117 ? -12.301 -9.319 15.951 1.00 96.75 117 ARG A N 1
ATOM 940 C CA . ARG A 1 117 ? -13.560 -9.305 16.715 1.00 96.75 117 ARG A CA 1
ATOM 941 C C . ARG A 1 117 ? -13.662 -8.094 17.643 1.00 96.75 117 ARG A C 1
ATOM 943 O O . ARG A 1 117 ? -14.728 -7.496 17.725 1.00 96.75 117 ARG A O 1
ATOM 950 N N . ALA A 1 118 ? -12.575 -7.732 18.321 1.00 95.50 118 ALA A N 1
ATOM 951 C CA . ALA A 1 118 ? -12.542 -6.556 19.187 1.00 95.50 118 ALA A CA 1
ATOM 952 C C . ALA A 1 118 ? -12.566 -5.258 18.362 1.00 95.50 118 ALA A C 1
ATOM 954 O O . ALA A 1 118 ? -13.340 -4.355 18.668 1.00 95.50 118 ALA A O 1
ATOM 955 N N . LEU A 1 119 ? -11.783 -5.207 17.276 1.00 95.56 119 LEU A N 1
ATOM 956 C CA . LEU A 1 119 ? -11.699 -4.052 16.374 1.00 95.56 119 LEU A CA 1
ATOM 957 C C . LEU A 1 119 ? -13.045 -3.690 15.724 1.00 95.56 119 LEU A C 1
ATOM 959 O O . LEU A 1 119 ? -13.287 -2.517 15.472 1.00 95.56 119 LEU A O 1
ATOM 963 N N . VAL A 1 120 ? -13.913 -4.669 15.440 1.00 95.69 120 VAL A N 1
ATOM 964 C CA . VAL A 1 120 ? -15.212 -4.425 14.776 1.00 95.69 120 VAL A CA 1
ATOM 965 C C . VAL A 1 120 ? -16.389 -4.235 15.735 1.00 95.69 120 VAL A C 1
ATOM 967 O O . VAL A 1 120 ? -17.482 -3.903 15.288 1.00 95.69 120 VAL A O 1
ATOM 970 N N . SER A 1 121 ? -16.202 -4.486 17.033 1.00 95.31 121 SER A N 1
ATOM 971 C CA . SER A 1 121 ? -17.278 -4.422 18.039 1.00 95.31 121 SER A CA 1
ATOM 972 C C . SER A 1 121 ? -17.143 -3.261 19.020 1.00 95.31 121 SER A C 1
ATOM 974 O O . SER A 1 121 ? -18.040 -3.049 19.834 1.00 95.31 121 SER A O 1
ATOM 976 N N . THR A 1 122 ? -16.040 -2.513 18.959 1.00 92.06 122 THR A N 1
ATOM 977 C CA . THR A 1 122 ? -15.744 -1.419 19.886 1.00 92.06 122 THR A CA 1
ATOM 978 C C . THR A 1 122 ? -15.069 -0.255 19.171 1.00 92.06 122 THR A C 1
ATOM 980 O O . THR A 1 122 ? -14.363 -0.454 18.182 1.00 92.06 122 THR A O 1
ATOM 983 N N . ASP A 1 123 ? -15.263 0.953 19.699 1.00 89.62 123 ASP A N 1
ATOM 984 C CA . ASP A 1 123 ? -14.516 2.136 19.277 1.00 89.62 123 ASP A CA 1
ATOM 985 C C . ASP A 1 123 ? -13.168 2.232 20.020 1.00 89.62 123 ASP A C 1
ATOM 987 O O . ASP A 1 123 ? -13.070 1.846 21.191 1.00 89.62 123 ASP A O 1
ATOM 991 N N . PRO A 1 124 ? -12.110 2.765 19.380 1.00 87.94 124 PRO A N 1
ATOM 992 C CA . PRO A 1 124 ? -10.792 2.879 19.995 1.00 87.94 124 PRO A CA 1
ATOM 993 C C . PRO A 1 124 ? -10.785 3.878 21.163 1.00 87.94 124 PRO A C 1
ATOM 995 O O . PRO A 1 124 ? -11.130 5.049 21.007 1.00 87.94 124 PRO A O 1
ATOM 998 N N . ILE A 1 125 ? -10.297 3.436 22.325 1.00 89.19 125 ILE A N 1
ATOM 999 C CA . ILE A 1 125 ? -10.068 4.278 23.508 1.00 89.19 125 ILE A CA 1
ATOM 1000 C C . ILE A 1 125 ? -8.567 4.552 23.632 1.00 89.19 125 ILE A C 1
ATOM 1002 O O . ILE A 1 125 ? -7.760 3.626 23.713 1.00 89.19 125 ILE A O 1
ATOM 1006 N N . VAL A 1 126 ? -8.177 5.829 23.654 1.00 87.38 126 VAL A N 1
ATOM 1007 C CA . VAL A 1 126 ? -6.768 6.235 23.761 1.00 87.38 126 VAL A CA 1
ATOM 1008 C C . VAL A 1 126 ? -6.412 6.515 25.218 1.00 87.38 126 VAL A C 1
ATOM 1010 O O . VAL A 1 126 ? -6.904 7.470 25.815 1.00 87.38 126 VAL A O 1
ATOM 1013 N N . THR A 1 127 ? -5.494 5.724 25.769 1.00 89.75 127 THR A N 1
ATOM 1014 C CA . THR A 1 127 ? -4.880 5.970 27.080 1.00 89.75 127 THR A CA 1
ATOM 1015 C C . THR A 1 127 ? -3.427 6.399 26.891 1.00 89.75 127 THR A C 1
ATOM 1017 O O . THR A 1 127 ? -2.657 5.727 26.207 1.00 89.75 127 THR A O 1
ATOM 1020 N N . SER A 1 12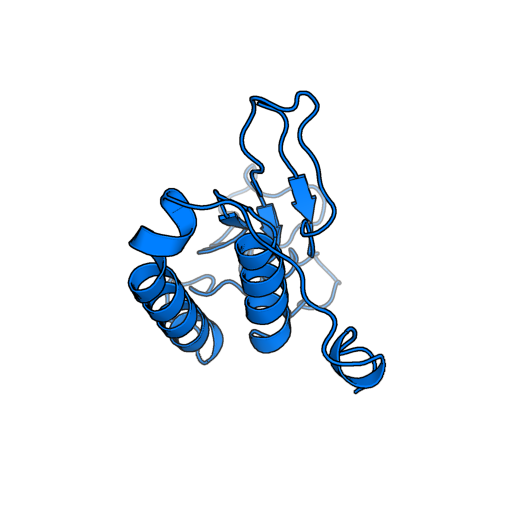8 ? -3.038 7.535 27.479 1.00 87.88 128 SER A N 1
ATOM 1021 C CA . SER A 1 128 ? -1.650 8.007 27.419 1.00 87.88 128 SER A CA 1
ATOM 1022 C C . SER A 1 128 ? -0.742 7.112 28.262 1.00 87.88 128 SER A C 1
ATOM 1024 O O . SER A 1 128 ? -1.002 6.915 29.445 1.00 87.88 128 SER A O 1
ATOM 1026 N N . LEU A 1 129 ? 0.343 6.614 27.663 1.00 88.62 129 LEU A N 1
ATOM 1027 C CA . LEU A 1 129 ? 1.377 5.830 28.355 1.00 88.62 129 LEU A CA 1
ATOM 1028 C C . LEU A 1 129 ? 2.592 6.674 28.789 1.00 88.62 129 LEU A C 1
ATOM 1030 O O . LEU A 1 129 ? 3.516 6.140 29.395 1.00 88.62 129 LEU A O 1
ATOM 1034 N N . GLY A 1 130 ? 2.590 7.976 28.482 1.00 86.31 130 GLY A N 1
ATOM 1035 C CA . GLY A 1 130 ? 3.728 8.882 28.668 1.00 86.31 130 GLY A CA 1
ATOM 1036 C C . GLY A 1 130 ? 4.183 9.539 27.362 1.00 86.31 130 GLY A C 1
ATOM 1037 O O . GLY A 1 130 ? 3.822 9.110 26.266 1.00 86.31 130 GLY A O 1
ATOM 1038 N N . SER A 1 131 ? 4.962 10.618 27.470 1.00 75.00 131 SER A N 1
ATOM 1039 C CA . SER A 1 131 ? 5.460 11.388 26.318 1.00 75.00 131 SER A CA 1
ATOM 1040 C C . SER A 1 131 ? 6.481 10.611 25.477 1.00 75.00 131 SER A C 1
ATOM 1042 O O . SER A 1 131 ? 6.504 10.758 24.257 1.00 75.00 131 SER A O 1
ATOM 1044 N N . SER A 1 132 ? 7.273 9.737 26.102 1.00 70.25 132 SER A N 1
ATOM 1045 C CA . SER A 1 132 ? 8.327 8.960 25.435 1.00 70.25 132 SER A CA 1
ATOM 1046 C C . SER A 1 132 ? 7.808 7.835 24.531 1.00 70.25 132 SER A C 1
ATOM 1048 O O . SER A 1 132 ? 8.560 7.336 23.701 1.00 70.25 132 SER A O 1
ATOM 1050 N N . GLN A 1 133 ? 6.542 7.422 24.663 1.00 63.59 133 GLN A N 1
ATOM 1051 C CA . GLN A 1 133 ? 5.960 6.317 23.885 1.00 63.59 133 GLN A CA 1
ATOM 1052 C C . GLN A 1 133 ? 5.068 6.773 22.717 1.00 63.59 133 GLN A C 1
ATOM 1054 O O . GLN A 1 133 ? 4.618 5.942 21.930 1.00 63.59 133 GLN A O 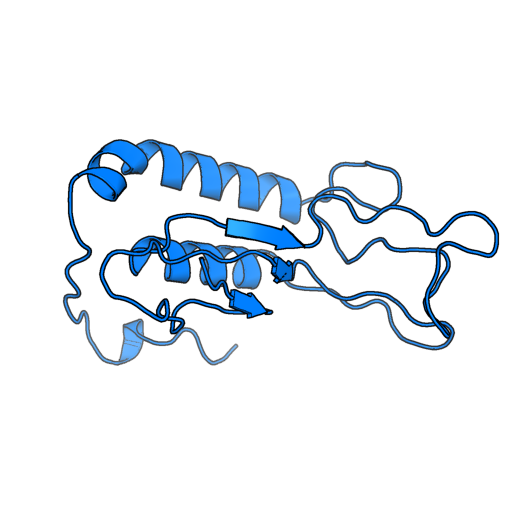1
ATOM 1059 N N . GLN A 1 134 ? 4.785 8.073 22.576 1.00 53.06 134 GLN A N 1
ATOM 1060 C CA . GLN A 1 134 ? 3.816 8.568 21.585 1.00 53.06 134 GLN A CA 1
ATOM 1061 C C . GLN A 1 134 ? 4.413 8.840 20.196 1.00 53.06 134 GLN A C 1
ATOM 1063 O O . GLN A 1 134 ? 3.660 9.010 19.230 1.00 53.06 134 GLN A O 1
ATOM 1068 N N . HIS A 1 135 ? 5.741 8.876 20.065 1.00 46.94 135 HIS A N 1
ATOM 1069 C CA . HIS A 1 135 ? 6.450 9.204 18.829 1.00 46.94 135 HIS A CA 1
ATOM 1070 C C . HIS A 1 135 ? 7.665 8.287 18.627 1.00 46.94 135 HIS A C 1
ATOM 1072 O O . HIS A 1 135 ? 8.679 8.479 19.293 1.00 46.94 135 HIS A O 1
ATOM 1078 N N . PRO A 1 136 ? 7.637 7.347 17.666 1.00 45.34 136 PRO A N 1
ATOM 1079 C CA . PRO A 1 136 ? 8.864 6.814 17.102 1.00 45.34 136 PRO A CA 1
ATOM 1080 C C . PRO A 1 136 ? 9.361 7.828 16.067 1.00 45.34 136 PRO A C 1
ATOM 1082 O O . PRO A 1 136 ? 9.198 7.652 14.866 1.00 45.34 136 PRO A O 1
ATOM 1085 N N . SER A 1 137 ? 9.894 8.957 16.524 1.00 39.81 137 SER A N 1
ATOM 1086 C CA . SER A 1 137 ? 10.630 9.875 15.659 1.00 39.81 137 SER A CA 1
ATOM 1087 C C . SER A 1 137 ? 11.985 10.164 16.282 1.00 39.81 137 SER A C 1
ATOM 1089 O O . SER A 1 137 ? 12.111 11.045 17.128 1.00 39.81 137 SER A O 1
ATOM 1091 N N . ARG A 1 138 ? 12.968 9.364 15.844 1.00 38.09 138 ARG A N 1
ATOM 1092 C CA . ARG A 1 138 ? 14.407 9.641 15.650 1.00 38.09 138 ARG A CA 1
ATOM 1093 C C . ARG A 1 138 ? 15.198 8.337 15.799 1.00 38.09 138 ARG A C 1
ATOM 1095 O O . ARG A 1 138 ? 15.689 8.029 16.879 1.00 38.09 138 ARG A O 1
ATOM 1102 N N . LEU A 1 139 ? 15.318 7.609 14.695 1.00 33.91 139 LEU A N 1
ATOM 1103 C CA . LEU A 1 139 ? 16.557 6.943 14.297 1.00 33.91 139 LEU A CA 1
ATOM 1104 C C . LEU A 1 139 ? 16.787 7.293 12.829 1.00 33.91 139 LEU A C 1
ATOM 1106 O O . LEU A 1 139 ? 15.777 7.299 12.089 1.00 33.91 139 LEU A O 1
#

Mean predicted aligned error: 4.28 Å

Secondary structure (DSSP, 8-state):
---EEES--TT---SSTTSPEEEEEEESS-PPBTTSPPP---HHHHHHHHHHHHTTTEEEEEEETSB--B--TTSSS-TTB-SB--TT-SB-TTS-B-TTHHHHHHHHHHHHHHHHHHHHHSPPPP----GGGS-----

Radius of gyration: 17.01 Å; Cα contacts (8 Å, |Δi|>4): 217; chains: 1; bounding box: 39×27×54 Å

Solvent-accessible surface area (backbone atoms only — not comparable to full-atom values): 8079 Å² total; per-residue (Å²): 133,64,68,37,69,39,75,65,57,59,84,63,74,38,97,46,92,93,50,72,33,36,32,67,27,39,43,33,35,38,73,30,38,68,94,53,68,85,43,75,49,62,52,69,58,53,49,48,37,50,51,51,19,42,66,65,56,37,77,42,80,33,58,40,28,49,60,41,24,66,34,60,88,90,80,61,54,58,92,62,40,31,53,56,31,26,18,52,11,34,19,29,47,87,66,48,81,31,76,65,41,36,61,55,50,51,53,50,50,51,53,50,60,76,43,39,73,59,64,78,73,51,80,70,80,88,76,89,88,52,81,82,75,76,58,99,79,85,130

pLDDT: mean 94.24, std 12.0, range [33.91, 98.94]

Sequence (139 aa):
INTCNGFYCDKFTPNRPYKPTMWTEAWSGWFTEFGGPTHKRPVQDLAFAVARFVTRGGSFVNYYMYHGGTNFGRTAGGPFVATSYDYDAPLDEYGLIRQPKYGHLKELHKAIKMCERALVSTDPIVTSLGSSQQHPSRL

Organism: NCBI:txid97028

Nearest PDB structures (foldseek):
  3w5f-assembly2_B  TM=1.005E+00  e=2.090E-19  Solanum lycopersicum
  3w5g-assembly2_B  TM=1.004E+00  e=7.872E-19  Solanum lycopersicum
  6ik8-assembly1_B  TM=1.005E+00  e=8.988E-19  Solanum lycopersicum
  8h25-assembly1_C  TM=7.388E-01  e=7.341E-08  Lacticaseibacillus casei
  4e8c-assembly1_B  TM=7.442E-01  e=2.954E-07  Streptococcus pneumoniae TIGR4